Protein AF-A0AA50DKV1-F1 (afdb_monomer_lite)

Sequence (86 aa):
MREEYKILANNLLFAYHTKVMNLKAATAVAPQVREVSQSDYAFRLSIGLEGLLTVANAAADENSSVGIEQLIAQCNGGNHPIPNSW

Structure (mmCIF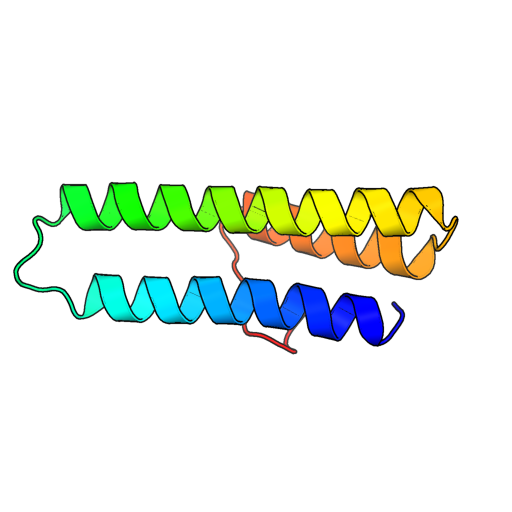, N/CA/C/O backbone):
data_AF-A0AA50DKV1-F1
#
_entry.id   AF-A0AA50DKV1-F1
#
loop_
_atom_site.group_PDB
_atom_site.id
_atom_site.type_symbol
_atom_site.label_atom_id
_atom_site.label_alt_id
_atom_site.label_comp_id
_atom_site.label_asym_id
_atom_site.label_entity_id
_atom_site.label_seq_id
_atom_site.pdbx_PDB_ins_code
_atom_site.Cartn_x
_atom_site.Cartn_y
_atom_site.Cartn_z
_atom_site.occupancy
_atom_site.B_iso_or_equiv
_atom_site.auth_seq_id
_atom_site.auth_comp_id
_atom_site.auth_asym_id
_atom_site.auth_atom_id
_atom_site.pdbx_PDB_model_num
ATOM 1 N N . MET A 1 1 ? 0.730 3.691 -17.000 1.00 87.62 1 MET A N 1
ATOM 2 C CA . MET A 1 1 ? 1.104 2.608 -16.068 1.00 87.62 1 MET A CA 1
ATOM 3 C C . MET A 1 1 ? 0.743 1.243 -16.635 1.00 87.62 1 MET A C 1
ATOM 5 O O . MET A 1 1 ? -0.363 1.092 -17.158 1.00 87.62 1 MET A O 1
ATOM 9 N N . ARG A 1 2 ? 1.660 0.275 -16.518 1.00 92.38 2 ARG A N 1
ATOM 10 C CA . ARG A 1 2 ? 1.428 -1.126 -16.902 1.00 92.38 2 ARG A CA 1
ATOM 11 C C . ARG A 1 2 ? 0.403 -1.820 -16.002 1.00 92.38 2 ARG A C 1
ATOM 13 O O . ARG A 1 2 ? 0.217 -1.444 -14.846 1.00 92.38 2 ARG A O 1
ATOM 20 N N . GLU A 1 3 ? -0.246 -2.843 -16.541 1.00 94.50 3 GLU A N 1
ATOM 21 C CA . GLU A 1 3 ? -1.354 -3.529 -15.873 1.00 94.50 3 GLU A CA 1
ATOM 22 C C . GLU A 1 3 ? -0.912 -4.279 -14.611 1.00 94.50 3 GLU A C 1
ATOM 24 O O . GLU A 1 3 ? -1.617 -4.282 -13.607 1.00 94.50 3 GLU A O 1
ATOM 29 N N . GLU A 1 4 ? 0.293 -4.845 -14.607 1.00 95.06 4 GLU A N 1
ATOM 30 C CA . GLU A 1 4 ? 0.821 -5.602 -13.473 1.00 95.06 4 GLU A CA 1
ATOM 31 C C . GLU A 1 4 ? 0.995 -4.713 -12.231 1.00 95.06 4 GLU A C 1
ATOM 33 O O . GLU A 1 4 ? 0.626 -5.109 -11.124 1.00 95.06 4 GLU A O 1
ATOM 38 N N . TYR A 1 5 ? 1.482 -3.480 -12.414 1.00 96.69 5 TYR A N 1
ATOM 39 C CA . TYR A 1 5 ? 1.600 -2.508 -11.323 1.00 96.69 5 TYR A CA 1
ATOM 40 C C . TYR A 1 5 ? 0.233 -2.067 -10.804 1.00 96.69 5 TYR A C 1
ATOM 42 O O . TYR A 1 5 ? 0.050 -1.974 -9.590 1.00 96.69 5 TYR A O 1
ATOM 50 N N . LYS A 1 6 ? -0.746 -1.863 -11.697 1.00 96.44 6 LYS A N 1
ATOM 51 C CA . LYS A 1 6 ? -2.121 -1.539 -11.296 1.00 96.44 6 LYS A CA 1
ATOM 52 C C . LYS A 1 6 ? -2.732 -2.653 -10.460 1.00 96.44 6 LYS A C 1
ATOM 54 O O . LYS A 1 6 ? -3.263 -2.376 -9.392 1.00 96.44 6 LYS A O 1
ATOM 59 N N . ILE A 1 7 ? -2.622 -3.906 -10.906 1.00 97.44 7 ILE A N 1
ATOM 60 C CA . ILE A 1 7 ? -3.129 -5.074 -10.173 1.00 97.44 7 ILE A CA 1
ATOM 61 C C . ILE A 1 7 ? -2.517 -5.127 -8.771 1.00 97.44 7 ILE A C 1
ATOM 63 O O . ILE A 1 7 ? -3.242 -5.264 -7.785 1.00 97.44 7 ILE A O 1
ATOM 67 N N . LEU A 1 8 ? -1.195 -4.982 -8.660 1.00 97.50 8 LEU A N 1
ATOM 68 C CA . LEU A 1 8 ? -0.512 -5.046 -7.369 1.00 97.50 8 LEU A CA 1
ATOM 69 C C . LEU A 1 8 ? -0.904 -3.887 -6.443 1.00 97.50 8 LEU A C 1
ATOM 71 O O . LEU A 1 8 ? -1.241 -4.129 -5.284 1.00 97.50 8 LEU A O 1
ATOM 75 N N . ALA A 1 9 ? -0.937 -2.652 -6.942 1.00 97.75 9 ALA A N 1
ATOM 76 C CA . ALA A 1 9 ? -1.374 -1.497 -6.160 1.00 97.75 9 ALA A CA 1
ATOM 77 C C . ALA A 1 9 ? -2.855 -1.603 -5.744 1.00 97.75 9 ALA A C 1
ATOM 79 O O . ALA A 1 9 ? -3.200 -1.332 -4.593 1.00 97.75 9 ALA A O 1
ATOM 80 N N . ASN A 1 10 ? -3.728 -2.100 -6.623 1.00 97.94 10 ASN A N 1
ATOM 81 C CA . ASN A 1 10 ? -5.129 -2.374 -6.300 1.00 97.94 10 ASN A CA 1
ATOM 82 C C . ASN A 1 10 ? -5.281 -3.444 -5.219 1.00 97.94 10 ASN A C 1
ATOM 84 O O . ASN A 1 10 ? -6.118 -3.289 -4.331 1.00 97.94 10 ASN A O 1
ATOM 8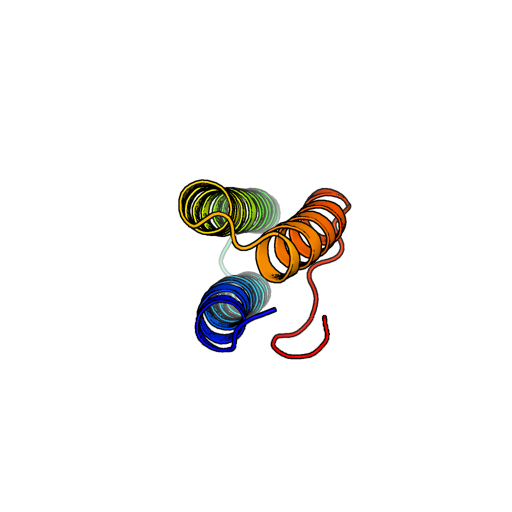8 N N . ASN A 1 11 ? -4.460 -4.494 -5.245 1.00 98.19 11 ASN A N 1
ATOM 89 C CA . ASN A 1 11 ? -4.454 -5.516 -4.201 1.00 98.19 11 ASN A CA 1
ATOM 90 C C . ASN A 1 11 ? -4.027 -4.937 -2.844 1.00 98.19 11 ASN A C 1
ATOM 92 O O . ASN A 1 11 ? -4.623 -5.279 -1.820 1.00 98.19 11 ASN A O 1
ATOM 96 N N . LEU A 1 12 ? -3.045 -4.029 -2.824 1.00 98.12 12 LEU A N 1
ATOM 97 C CA . LEU A 1 12 ? -2.633 -3.331 -1.603 1.00 98.12 12 LEU A CA 1
ATOM 98 C C . LEU A 1 12 ? -3.754 -2.439 -1.051 1.00 98.12 12 LEU A C 1
ATOM 100 O O . LEU A 1 12 ? -4.075 -2.520 0.138 1.00 98.12 12 LEU A O 1
ATOM 104 N N . LEU A 1 13 ? -4.404 -1.644 -1.908 1.00 98.19 13 LEU A N 1
ATOM 105 C CA . LEU A 1 13 ? -5.556 -0.820 -1.525 1.00 98.19 13 LEU A CA 1
ATOM 106 C C . LEU A 1 13 ? -6.719 -1.683 -1.021 1.00 98.19 13 LEU A C 1
ATOM 108 O O . LEU A 1 13 ? -7.339 -1.370 -0.005 1.00 98.19 13 LEU A O 1
ATOM 112 N N . PHE A 1 14 ? -7.000 -2.801 -1.689 1.00 98.25 14 PHE A N 1
ATOM 113 C CA . PHE A 1 14 ? -8.049 -3.731 -1.284 1.00 98.25 14 PHE A CA 1
ATOM 114 C C . PHE A 1 14 ? -7.774 -4.330 0.100 1.00 98.25 14 PHE A C 1
ATOM 116 O O . PHE A 1 14 ? -8.673 -4.383 0.946 1.00 98.25 14 PHE A O 1
ATOM 123 N N . ALA A 1 15 ? -6.529 -4.739 0.362 1.00 97.81 15 ALA A N 1
ATOM 124 C CA . ALA A 1 15 ? -6.117 -5.257 1.662 1.00 97.81 15 ALA A CA 1
ATOM 125 C C . ALA A 1 15 ? -6.270 -4.201 2.770 1.00 97.81 15 ALA A C 1
ATOM 127 O O . ALA A 1 15 ? -6.802 -4.508 3.842 1.00 97.81 15 ALA A O 1
ATOM 128 N N . TYR A 1 16 ? -5.872 -2.953 2.496 1.00 98.12 16 TYR A N 1
ATOM 129 C CA . TYR A 1 16 ? -6.070 -1.826 3.406 1.00 98.12 16 TYR A CA 1
ATOM 130 C C . TYR A 1 16 ? -7.556 -1.614 3.731 1.00 98.12 16 TYR A C 1
ATOM 132 O O . TYR A 1 16 ? -7.946 -1.657 4.900 1.00 98.12 16 TYR A O 1
ATOM 140 N N . HIS A 1 17 ? -8.408 -1.462 2.711 1.00 98.00 17 HIS A N 1
ATOM 141 C CA . HIS A 1 17 ? -9.839 -1.197 2.902 1.00 98.00 17 HIS A CA 1
ATOM 142 C C . HIS A 1 17 ? -10.550 -2.335 3.627 1.00 98.00 17 HIS A C 1
ATOM 144 O O . HIS A 1 17 ? -11.327 -2.088 4.551 1.00 98.00 17 HIS A O 1
ATOM 150 N N . THR A 1 18 ? -10.235 -3.583 3.280 1.00 97.94 18 THR A N 1
ATOM 151 C CA . THR A 1 18 ? -10.759 -4.763 3.982 1.00 97.94 18 THR A CA 1
ATOM 152 C C . THR A 1 18 ? -10.427 -4.694 5.468 1.00 97.94 18 THR A C 1
ATOM 154 O O . THR A 1 18 ? -11.288 -4.918 6.323 1.00 97.94 18 THR A O 1
ATOM 157 N N . LYS A 1 19 ? -9.188 -4.325 5.809 1.00 97.25 19 LYS A N 1
ATOM 158 C CA . LYS A 1 19 ? -8.789 -4.207 7.206 1.00 97.25 19 LYS A CA 1
ATOM 159 C C . LYS A 1 19 ? -9.483 -3.050 7.919 1.00 97.25 19 LYS A C 1
ATOM 161 O O . LYS A 1 19 ? -9.936 -3.246 9.045 1.00 97.25 19 LYS A O 1
ATOM 166 N N . VAL A 1 20 ? -9.608 -1.888 7.283 1.00 96.50 20 VAL A N 1
ATOM 167 C CA . VAL A 1 20 ? -10.345 -0.743 7.841 1.00 96.50 20 VAL A CA 1
ATOM 168 C C . VAL A 1 20 ? -11.790 -1.129 8.157 1.00 96.50 20 VAL A C 1
ATOM 170 O O . VAL A 1 20 ? -12.280 -0.821 9.243 1.00 96.50 20 VAL A O 1
ATOM 173 N N . MET A 1 21 ? -12.466 -1.850 7.260 1.00 96.75 21 MET A N 1
ATOM 174 C CA . MET A 1 21 ? -13.835 -2.318 7.503 1.00 96.75 21 MET A CA 1
ATOM 175 C C . MET A 1 21 ? -13.906 -3.317 8.661 1.00 96.75 21 MET A C 1
ATOM 177 O O . MET A 1 21 ? -14.764 -3.180 9.534 1.00 96.75 21 MET A O 1
ATOM 181 N N . ASN A 1 22 ? -12.957 -4.251 8.741 1.00 96.44 22 ASN A N 1
ATOM 182 C CA . ASN A 1 22 ? -12.874 -5.189 9.861 1.00 96.44 22 ASN A CA 1
ATOM 183 C C . ASN A 1 22 ? -12.640 -4.474 11.201 1.00 96.44 22 ASN A C 1
ATOM 185 O O . ASN A 1 22 ? -13.261 -4.824 12.202 1.00 96.44 22 ASN A O 1
ATOM 189 N N . LEU A 1 23 ? -11.780 -3.449 11.233 1.00 95.69 23 LEU A N 1
ATOM 190 C CA . LEU A 1 23 ? -11.542 -2.645 12.434 1.00 95.69 23 LEU A CA 1
ATOM 191 C C . LEU A 1 23 ? -12.799 -1.872 12.847 1.00 95.69 23 LEU A C 1
ATOM 193 O O . LEU A 1 23 ? -13.145 -1.865 14.027 1.00 95.69 23 LEU A O 1
ATOM 197 N N . LYS A 1 24 ? -13.535 -1.289 11.894 1.00 93.94 24 LYS A N 1
ATOM 198 C CA . LYS A 1 24 ? -14.819 -0.623 12.171 1.00 93.94 24 LYS A CA 1
ATOM 199 C C . LYS A 1 24 ? -15.844 -1.585 12.782 1.00 93.94 24 LYS A C 1
ATOM 201 O O . LYS A 1 24 ? -16.514 -1.217 13.745 1.00 93.94 24 LYS A O 1
ATOM 206 N N . ALA A 1 25 ? -15.915 -2.818 12.279 1.00 95.19 25 ALA A N 1
ATOM 207 C CA . ALA A 1 25 ? -16.822 -3.852 12.778 1.00 95.19 25 ALA A CA 1
ATOM 208 C C . ALA A 1 25 ? -16.407 -4.450 14.141 1.00 95.19 25 ALA A C 1
ATOM 210 O O . ALA A 1 25 ? -17.247 -5.008 14.846 1.00 95.19 25 ALA A O 1
ATOM 211 N N . ALA A 1 26 ? -15.137 -4.329 14.543 1.00 94.06 26 ALA A N 1
ATOM 212 C CA . ALA A 1 26 ? -14.600 -4.907 15.775 1.00 94.06 26 ALA A CA 1
ATOM 213 C C . ALA A 1 26 ? -15.003 -4.108 17.032 1.00 94.06 26 ALA A C 1
ATOM 215 O O . ALA A 1 26 ? -14.179 -3.451 17.667 1.00 94.06 26 ALA A O 1
ATOM 216 N N . THR A 1 27 ? -16.280 -4.160 17.414 1.00 91.31 27 THR A N 1
ATOM 217 C CA . THR A 1 27 ? -16.838 -3.414 18.560 1.00 91.31 27 THR A CA 1
ATOM 218 C C . THR A 1 27 ? -16.279 -3.841 19.919 1.00 91.31 27 THR A C 1
ATOM 220 O O . THR A 1 27 ? -16.289 -3.042 20.850 1.00 91.31 27 THR A O 1
ATOM 223 N N . ALA A 1 28 ? -15.743 -5.060 20.028 1.00 95.12 28 ALA A N 1
ATOM 224 C CA . ALA A 1 28 ? -15.080 -5.558 21.235 1.00 95.12 28 ALA A CA 1
ATOM 225 C C . ALA A 1 28 ? -13.661 -4.984 21.449 1.00 95.12 28 ALA A C 1
ATOM 227 O O . ALA A 1 28 ? -13.057 -5.213 22.494 1.00 95.12 28 ALA A O 1
ATOM 228 N N . VAL A 1 29 ? -13.110 -4.256 20.471 1.00 92.75 29 VAL A N 1
ATOM 229 C CA . VAL A 1 29 ? -11.778 -3.645 20.545 1.00 92.75 29 VAL A CA 1
ATOM 230 C C . VAL A 1 29 ? -11.909 -2.180 20.960 1.00 92.75 29 VAL A C 1
ATOM 232 O O . VAL A 1 29 ? -12.710 -1.430 20.396 1.00 92.75 29 VAL A O 1
ATOM 235 N N . ALA A 1 30 ? -11.089 -1.753 21.923 1.00 95.81 30 ALA A N 1
ATOM 236 C CA . ALA A 1 30 ? -11.063 -0.364 22.373 1.00 95.81 30 ALA A CA 1
ATOM 237 C C . ALA A 1 30 ? -10.838 0.607 21.189 1.00 95.81 30 ALA A C 1
ATOM 239 O O . ALA A 1 30 ? -10.023 0.308 20.309 1.00 95.81 30 ALA A O 1
ATOM 240 N N . PRO A 1 31 ? -11.524 1.768 21.141 1.00 94.75 31 PRO A N 1
ATOM 241 C CA . PRO A 1 31 ? -11.384 2.739 20.050 1.00 94.75 31 PRO A CA 1
ATOM 242 C C . PRO A 1 31 ? -9.930 3.102 19.727 1.00 94.75 31 PRO A C 1
ATOM 244 O O . PRO A 1 31 ? -9.528 3.028 18.572 1.00 94.75 31 PRO A O 1
ATOM 247 N N . GLN A 1 32 ? -9.114 3.351 20.752 1.00 94.94 32 GLN A N 1
ATOM 248 C CA . GLN A 1 32 ? -7.705 3.720 20.603 1.00 94.94 32 GLN A CA 1
ATOM 249 C C . GLN A 1 32 ? -6.887 2.612 19.927 1.00 94.94 32 GLN A C 1
ATOM 251 O O . GLN A 1 32 ? -6.011 2.879 19.111 1.00 94.94 32 GLN A O 1
ATOM 256 N N . VAL A 1 33 ? -7.196 1.345 20.219 1.00 95.50 33 VAL A N 1
ATOM 257 C CA . VAL A 1 33 ? -6.523 0.199 19.589 1.00 95.50 33 VAL A CA 1
ATOM 258 C C . VAL A 1 33 ? -6.928 0.077 18.118 1.00 95.50 33 VAL A C 1
ATOM 260 O O . VAL A 1 33 ? -6.091 -0.265 17.282 1.00 95.50 33 VAL A O 1
ATOM 263 N N . ARG A 1 34 ? -8.185 0.394 17.774 1.00 95.75 34 ARG A N 1
ATOM 264 C CA . ARG A 1 34 ? -8.644 0.435 16.376 1.00 95.75 34 ARG A CA 1
ATOM 265 C C . ARG A 1 34 ? -7.962 1.550 15.589 1.00 95.75 34 ARG A C 1
ATOM 267 O O . ARG A 1 34 ? -7.525 1.289 14.473 1.00 95.75 34 ARG A O 1
ATOM 274 N N . GLU A 1 35 ? -7.823 2.735 16.176 1.00 94.69 35 GLU A N 1
ATOM 275 C CA . GLU A 1 35 ? -7.122 3.876 15.571 1.00 94.69 35 GLU A CA 1
ATOM 276 C C . GLU A 1 35 ? -5.641 3.566 15.324 1.00 94.69 35 GLU A C 1
ATOM 278 O O . GLU A 1 35 ? -5.168 3.697 14.198 1.00 94.69 35 GLU A O 1
ATOM 283 N N . VAL A 1 36 ? -4.924 3.064 16.338 1.00 96.25 36 VAL A N 1
ATOM 284 C CA . VAL A 1 36 ? -3.513 2.660 16.192 1.00 96.25 36 VAL A CA 1
ATOM 285 C C . VAL A 1 36 ? -3.361 1.568 15.135 1.00 96.25 36 VAL A C 1
ATOM 287 O O . VAL A 1 36 ? -2.461 1.639 14.300 1.00 96.25 36 VAL A O 1
ATOM 290 N N . SER A 1 37 ? -4.265 0.585 15.123 1.00 95.88 37 SER A N 1
ATOM 291 C CA . SER A 1 37 ? -4.262 -0.458 14.096 1.00 95.88 37 SER A CA 1
ATOM 292 C C . SER A 1 37 ? -4.479 0.137 12.706 1.00 95.88 37 SER A C 1
ATOM 294 O O . SER A 1 37 ? -3.754 -0.201 11.781 1.00 95.88 37 SER A O 1
ATOM 296 N N . GLN A 1 38 ? -5.446 1.037 12.531 1.00 95.81 38 GLN A N 1
ATOM 297 C CA . GLN A 1 38 ? -5.698 1.667 11.236 1.00 95.81 38 GLN A CA 1
ATOM 298 C C . GLN A 1 38 ? -4.461 2.421 10.725 1.00 95.81 38 GLN A C 1
ATOM 300 O O . GLN A 1 38 ? -4.117 2.282 9.551 1.00 95.81 38 GLN A O 1
ATOM 305 N N . SER A 1 39 ? -3.765 3.147 11.603 1.00 95.69 39 SER A N 1
ATOM 306 C CA . SER A 1 39 ? -2.506 3.824 11.276 1.00 95.69 39 SER A CA 1
ATOM 307 C C . SER A 1 39 ? -1.392 2.845 10.885 1.00 95.69 39 SER A C 1
ATOM 309 O O . SER A 1 39 ? -0.700 3.085 9.899 1.00 95.69 39 SER A O 1
ATOM 311 N N . ASP A 1 40 ? -1.253 1.711 11.583 1.00 96.88 40 ASP A N 1
ATOM 312 C CA . ASP A 1 40 ? -0.299 0.648 11.214 1.00 96.88 40 ASP A CA 1
ATOM 313 C C . ASP A 1 40 ? -0.578 0.105 9.804 1.00 96.88 40 ASP A C 1
ATOM 315 O O . ASP A 1 40 ? 0.333 -0.053 8.992 1.00 96.88 40 ASP A O 1
ATOM 319 N N . TYR A 1 41 ? -1.845 -0.124 9.457 1.00 97.06 41 TYR A N 1
ATOM 320 C CA . TYR A 1 41 ? -2.199 -0.604 8.119 1.00 97.06 41 TYR A CA 1
ATOM 321 C C . TYR A 1 41 ? -2.043 0.458 7.025 1.00 97.06 41 TYR A C 1
ATOM 323 O O . TYR A 1 41 ? -1.693 0.098 5.901 1.00 97.06 41 TYR A O 1
ATOM 331 N N . ALA A 1 42 ? -2.240 1.743 7.333 1.00 97.19 42 ALA A N 1
ATOM 332 C CA . ALA A 1 42 ? -1.904 2.835 6.415 1.00 97.19 42 ALA A CA 1
ATOM 333 C C . ALA A 1 42 ? -0.387 2.896 6.160 1.00 97.19 42 ALA A C 1
ATOM 335 O O . ALA A 1 42 ? 0.052 3.012 5.017 1.00 97.19 42 ALA A O 1
ATOM 336 N N . PHE A 1 43 ? 0.424 2.717 7.207 1.00 96.62 43 PHE A N 1
ATOM 337 C CA . PHE A 1 43 ? 1.878 2.640 7.074 1.00 96.62 43 PHE A CA 1
ATOM 338 C C . PHE A 1 43 ? 2.313 1.442 6.217 1.00 96.62 43 PHE A C 1
ATOM 340 O O . PHE A 1 43 ? 3.114 1.594 5.299 1.00 96.62 43 PHE A O 1
ATOM 347 N N . ARG A 1 44 ? 1.734 0.255 6.435 1.00 97.50 44 ARG A N 1
ATOM 348 C CA . ARG A 1 44 ? 2.012 -0.934 5.606 1.00 97.50 44 ARG A CA 1
ATOM 349 C C . ARG A 1 44 ? 1.648 -0.736 4.135 1.00 97.50 44 ARG A C 1
ATOM 351 O O . ARG A 1 44 ? 2.375 -1.226 3.274 1.00 97.50 44 ARG A O 1
ATOM 358 N N . LEU A 1 45 ? 0.542 -0.043 3.848 1.00 98.19 45 LEU A N 1
ATOM 359 C CA . LEU A 1 45 ? 0.176 0.328 2.480 1.00 98.19 45 LEU A CA 1
ATOM 360 C C . LEU A 1 45 ? 1.273 1.192 1.847 1.00 98.19 45 LEU A C 1
ATOM 362 O O . LEU A 1 45 ? 1.723 0.871 0.751 1.00 98.19 45 LEU A O 1
ATOM 366 N N . SER A 1 46 ? 1.731 2.228 2.558 1.00 96.88 46 SER A N 1
ATOM 367 C CA . SER A 1 46 ? 2.815 3.108 2.104 1.00 96.88 46 SER A CA 1
ATOM 368 C C . SER A 1 46 ? 4.079 2.306 1.767 1.00 96.88 46 SER A C 1
ATOM 370 O O . SER A 1 46 ? 4.567 2.376 0.643 1.00 96.88 46 SER A O 1
ATOM 372 N N . ILE A 1 47 ? 4.523 1.415 2.663 1.00 97.69 47 ILE A N 1
ATOM 373 C CA . ILE A 1 47 ? 5.680 0.536 2.413 1.00 97.69 47 ILE A CA 1
ATOM 374 C C . ILE A 1 47 ? 5.489 -0.350 1.171 1.00 97.69 47 ILE A C 1
ATOM 376 O O . ILE A 1 47 ? 6.417 -0.516 0.380 1.00 97.69 47 ILE A O 1
ATOM 380 N N . GLY A 1 48 ? 4.298 -0.923 0.978 1.00 98.00 48 GLY A N 1
ATOM 381 C CA . GLY A 1 48 ? 4.006 -1.744 -0.200 1.00 98.00 48 GLY A CA 1
ATOM 382 C C . GLY A 1 48 ? 4.083 -0.955 -1.512 1.00 98.00 48 GLY A C 1
ATOM 383 O O . GLY A 1 48 ? 4.626 -1.453 -2.499 1.00 98.00 48 GLY A O 1
ATOM 384 N N . LEU A 1 49 ? 3.574 0.279 -1.516 1.00 98.19 49 LEU A N 1
ATOM 385 C CA . LEU A 1 49 ? 3.611 1.167 -2.678 1.00 98.19 49 LEU A CA 1
ATOM 386 C C . LEU A 1 49 ? 5.031 1.672 -2.981 1.00 98.19 49 LEU A C 1
ATOM 388 O O . LEU A 1 49 ? 5.433 1.676 -4.141 1.00 98.19 49 LEU A O 1
ATOM 392 N N . GLU A 1 50 ? 5.821 2.005 -1.961 1.00 98.06 50 GLU A N 1
ATOM 393 C CA . GLU A 1 50 ? 7.241 2.368 -2.116 1.00 98.06 50 GLU A CA 1
ATOM 394 C C . GLU A 1 50 ? 8.070 1.207 -2.696 1.00 98.06 50 GLU A C 1
ATOM 396 O O . GLU A 1 50 ? 8.951 1.395 -3.543 1.00 98.06 50 GLU A O 1
ATOM 401 N N . GLY A 1 51 ? 7.749 -0.031 -2.305 1.00 97.88 51 GLY A N 1
ATOM 402 C CA . GLY A 1 51 ? 8.325 -1.229 -2.914 1.00 97.88 51 GLY A CA 1
ATOM 403 C C . GLY A 1 51 ? 7.994 -1.346 -4.407 1.00 97.88 51 GLY A C 1
ATOM 404 O O . GLY A 1 51 ? 8.879 -1.629 -5.215 1.00 97.88 51 GLY A O 1
ATOM 405 N N . LEU A 1 52 ? 6.743 -1.074 -4.794 1.00 97.38 52 LEU A N 1
ATOM 406 C CA . LEU A 1 52 ? 6.325 -1.036 -6.202 1.00 97.38 52 LEU A CA 1
ATOM 407 C C . LEU A 1 52 ? 7.063 0.052 -6.990 1.00 97.38 52 LEU A C 1
ATOM 409 O O . LEU A 1 52 ? 7.536 -0.222 -8.095 1.00 97.38 52 LEU A O 1
ATOM 413 N N . LEU A 1 53 ? 7.207 1.249 -6.415 1.00 98.25 53 LEU A N 1
ATOM 414 C CA . LEU A 1 53 ? 7.945 2.355 -7.024 1.00 98.25 53 LEU A CA 1
ATOM 415 C C . LEU A 1 53 ? 9.415 1.991 -7.246 1.00 98.25 53 LEU A C 1
ATOM 417 O O . LEU A 1 53 ? 9.956 2.209 -8.328 1.00 98.25 53 LEU A O 1
ATOM 421 N N . THR A 1 54 ? 10.048 1.366 -6.251 1.00 98.12 54 THR A N 1
ATOM 422 C CA . THR A 1 54 ? 11.434 0.887 -6.352 1.00 98.12 54 THR A CA 1
ATOM 423 C C . THR A 1 54 ? 11.606 -0.069 -7.535 1.00 98.12 54 THR A C 1
ATOM 425 O O . THR A 1 54 ? 12.563 0.055 -8.299 1.00 98.12 54 THR A O 1
ATOM 428 N N . VAL A 1 55 ? 10.663 -0.997 -7.726 1.00 97.75 55 VAL A N 1
ATOM 429 C CA . VAL A 1 55 ? 10.685 -1.949 -8.847 1.00 97.75 55 VAL A CA 1
ATOM 430 C C . VAL A 1 55 ? 10.460 -1.248 -10.191 1.00 97.75 55 VAL A C 1
ATOM 432 O O . VAL A 1 55 ? 11.158 -1.565 -11.152 1.00 97.75 55 VAL A O 1
ATOM 435 N N . ALA A 1 56 ? 9.521 -0.302 -10.279 1.00 97.38 56 ALA A N 1
ATOM 436 C CA . ALA A 1 56 ? 9.272 0.465 -11.504 1.00 97.38 56 ALA A CA 1
ATOM 437 C C . ALA A 1 56 ? 10.493 1.310 -11.912 1.00 97.38 56 ALA A C 1
ATOM 439 O O . ALA A 1 56 ? 10.916 1.268 -13.069 1.00 97.38 56 ALA A O 1
ATOM 440 N N . ASN A 1 57 ? 11.131 1.971 -10.941 1.00 97.81 57 ASN A N 1
ATOM 441 C CA . ASN A 1 57 ? 12.361 2.734 -11.149 1.00 97.81 57 ASN A CA 1
ATOM 442 C C . ASN A 1 57 ? 13.524 1.842 -11.595 1.00 97.81 57 ASN A C 1
ATOM 444 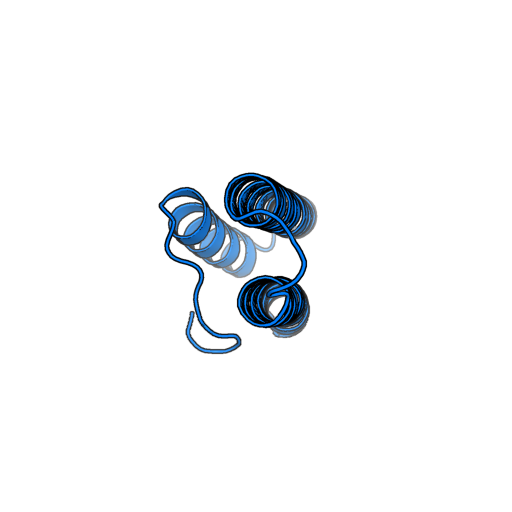O O . ASN A 1 57 ? 14.223 2.176 -12.549 1.00 97.81 57 ASN A O 1
ATOM 448 N N . ALA A 1 58 ? 13.710 0.680 -10.962 1.00 97.69 58 ALA A N 1
ATOM 449 C CA . ALA A 1 58 ? 14.744 -0.277 -11.359 1.00 97.69 58 ALA A CA 1
ATOM 450 C C . ALA A 1 58 ? 14.523 -0.840 -12.776 1.00 97.69 58 ALA A C 1
ATOM 452 O O . ALA A 1 58 ? 15.487 -1.159 -13.470 1.00 97.69 58 ALA A O 1
ATOM 453 N N . ALA A 1 59 ? 13.266 -0.942 -13.214 1.00 97.06 59 ALA A N 1
ATOM 454 C CA . ALA A 1 59 ? 12.894 -1.354 -14.565 1.00 97.06 59 ALA A CA 1
ATOM 455 C C . ALA A 1 59 ? 12.942 -0.213 -15.601 1.00 97.06 59 ALA A C 1
ATOM 457 O O . ALA A 1 59 ? 12.647 -0.463 -16.770 1.00 97.06 59 ALA A O 1
ATOM 458 N N . ALA A 1 60 ? 13.291 1.015 -15.193 1.00 96.38 60 ALA A N 1
ATOM 459 C CA . ALA A 1 60 ? 13.217 2.225 -16.016 1.00 96.38 60 ALA A CA 1
ATOM 460 C C . ALA A 1 60 ? 11.824 2.463 -16.650 1.00 96.38 60 ALA A C 1
ATOM 462 O O . ALA A 1 60 ? 11.715 3.022 -17.741 1.00 96.38 60 ALA A O 1
ATOM 463 N N . ASP A 1 61 ? 10.746 2.050 -15.970 1.00 96.56 61 ASP A N 1
ATOM 464 C CA . ASP A 1 61 ? 9.364 2.283 -16.409 1.00 96.56 61 ASP A CA 1
ATOM 465 C C . ASP A 1 61 ? 8.815 3.590 -15.820 1.00 96.56 61 ASP A C 1
ATOM 467 O O . ASP A 1 61 ? 8.008 3.594 -14.889 1.00 96.56 61 ASP A O 1
ATOM 471 N N . GLU A 1 62 ? 9.255 4.711 -16.391 1.00 95.44 62 GLU A N 1
ATOM 472 C CA . GLU A 1 62 ? 8.903 6.067 -15.948 1.00 95.44 62 GLU A CA 1
ATOM 473 C C . GLU A 1 62 ? 7.382 6.298 -15.887 1.00 95.44 62 GLU A C 1
ATOM 475 O O . GLU A 1 62 ? 6.860 6.851 -14.919 1.00 95.44 62 GLU A O 1
ATOM 480 N N . ASN A 1 63 ? 6.641 5.788 -16.876 1.00 95.00 63 ASN A N 1
ATOM 481 C CA . ASN A 1 63 ? 5.183 5.910 -16.932 1.00 95.00 63 ASN A CA 1
ATOM 482 C C . ASN A 1 63 ? 4.475 5.202 -15.770 1.00 95.00 63 ASN A C 1
ATOM 484 O O . ASN A 1 63 ? 3.358 5.580 -15.401 1.00 95.00 63 ASN A O 1
ATOM 488 N N . SER A 1 64 ? 5.052 4.118 -15.252 1.00 96.38 64 SER A N 1
ATOM 489 C CA . SER A 1 64 ? 4.520 3.434 -14.077 1.00 96.38 64 SER A CA 1
ATOM 490 C C . SER A 1 64 ? 5.029 4.075 -12.790 1.00 96.38 64 SER A C 1
ATOM 492 O O . SER A 1 64 ? 4.217 4.286 -11.893 1.00 96.38 64 SER A O 1
ATOM 494 N N . SER A 1 65 ? 6.302 4.473 -12.720 1.00 97.56 65 SER A N 1
ATOM 495 C CA . SER A 1 65 ? 6.864 5.186 -11.566 1.00 97.56 65 SER A CA 1
ATOM 496 C C . SER A 1 65 ? 6.073 6.447 -11.220 1.00 97.56 65 SER A C 1
ATOM 498 O O . SER A 1 65 ? 5.600 6.566 -10.094 1.00 97.56 65 SER A O 1
ATOM 500 N N . VAL A 1 66 ? 5.808 7.325 -12.196 1.00 97.06 66 VAL A N 1
ATOM 501 C CA . VAL A 1 66 ? 5.050 8.573 -11.976 1.00 97.06 66 VAL A CA 1
ATOM 502 C C . VAL A 1 66 ? 3.645 8.298 -11.436 1.00 97.06 66 VAL A C 1
ATOM 504 O O . VAL A 1 66 ? 3.173 8.977 -10.525 1.00 97.06 66 VAL A O 1
ATOM 507 N N . GLY A 1 67 ? 2.958 7.286 -11.971 1.00 96.31 67 GLY A N 1
ATOM 508 C CA . GLY A 1 67 ? 1.624 6.935 -11.486 1.00 96.31 67 GLY A CA 1
ATOM 509 C C . GLY A 1 67 ? 1.644 6.345 -10.069 1.00 96.31 67 GLY A C 1
ATOM 510 O O . GLY A 1 67 ? 0.735 6.610 -9.285 1.00 96.31 67 GLY A O 1
ATOM 511 N N . ILE A 1 68 ? 2.680 5.574 -9.717 1.00 97.44 68 ILE A N 1
ATOM 512 C CA . ILE A 1 68 ? 2.841 5.023 -8.364 1.00 97.44 68 ILE A CA 1
ATOM 513 C C . ILE A 1 68 ? 3.184 6.150 -7.376 1.00 97.44 68 ILE A C 1
ATOM 515 O O . ILE A 1 68 ? 2.598 6.198 -6.299 1.00 97.44 68 ILE A O 1
ATOM 519 N N . GLU A 1 69 ? 4.050 7.097 -7.747 1.00 97.38 69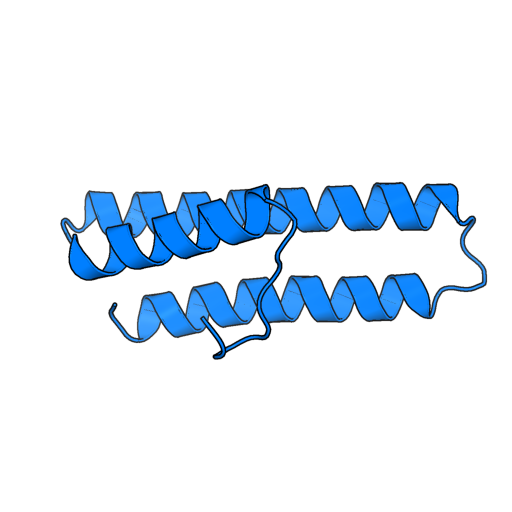 GLU A N 1
ATOM 520 C CA . GLU A 1 69 ? 4.373 8.283 -6.936 1.00 97.38 69 GLU A CA 1
ATOM 521 C C . GLU A 1 69 ? 3.135 9.130 -6.630 1.00 97.38 69 GLU A C 1
ATOM 523 O O . GLU A 1 69 ? 2.920 9.537 -5.487 1.00 97.38 69 GLU A O 1
ATOM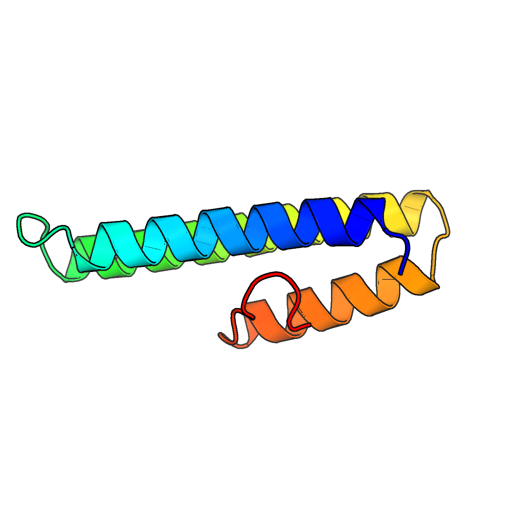 528 N N . GLN A 1 70 ? 2.276 9.356 -7.627 1.00 96.50 70 GLN A N 1
ATOM 529 C CA . GLN A 1 70 ? 1.012 10.069 -7.431 1.00 96.50 70 GLN A CA 1
ATOM 530 C C . GLN A 1 70 ? 0.089 9.339 -6.450 1.00 96.50 70 GLN A C 1
ATOM 532 O O . GLN A 1 70 ? -0.542 9.981 -5.606 1.00 96.50 70 GLN A O 1
ATOM 537 N N . LEU A 1 71 ? 0.014 8.009 -6.527 1.00 97.19 71 LEU A N 1
ATOM 538 C CA . LEU A 1 71 ? -0.766 7.206 -5.587 1.00 97.19 71 LEU A CA 1
ATOM 539 C C . LEU A 1 71 ? -0.181 7.259 -4.165 1.00 97.19 71 LEU A C 1
ATOM 541 O O . LEU A 1 71 ? -0.934 7.417 -3.201 1.00 97.19 71 LEU A O 1
ATOM 545 N N . ILE A 1 72 ? 1.146 7.174 -4.026 1.00 97.69 72 ILE A N 1
ATOM 546 C CA . ILE A 1 72 ? 1.849 7.318 -2.742 1.00 97.69 72 ILE A CA 1
ATOM 547 C C . ILE A 1 72 ? 1.543 8.683 -2.124 1.00 97.69 72 ILE A C 1
ATOM 549 O O . ILE A 1 72 ? 1.171 8.754 -0.953 1.00 97.69 72 ILE A O 1
ATOM 553 N N . ALA A 1 73 ? 1.638 9.762 -2.905 1.00 97.00 73 ALA A N 1
ATOM 554 C CA . ALA A 1 73 ? 1.350 11.113 -2.436 1.00 97.00 73 ALA A CA 1
ATOM 555 C C . ALA A 1 73 ? -0.092 11.247 -1.917 1.00 97.00 73 ALA A C 1
ATOM 557 O O . ALA A 1 73 ? -0.312 11.846 -0.863 1.00 97.00 73 ALA A O 1
ATOM 558 N N . GLN A 1 74 ? -1.068 10.641 -2.604 1.00 96.31 74 GLN A N 1
ATOM 559 C CA . GLN A 1 74 ? -2.455 10.591 -2.129 1.00 96.31 74 GLN A CA 1
ATOM 560 C C . GLN A 1 74 ? -2.566 9.853 -0.789 1.00 96.31 74 GLN A C 1
ATOM 562 O O . GLN A 1 74 ? -3.120 10.408 0.164 1.00 96.31 74 GLN A O 1
ATOM 567 N N . CYS A 1 75 ? -1.994 8.647 -0.695 1.00 96.50 75 CYS A N 1
ATOM 568 C CA . CYS A 1 75 ? -2.064 7.810 0.507 1.00 96.50 75 CYS A CA 1
ATOM 569 C C . CYS A 1 75 ? -1.390 8.479 1.711 1.00 96.50 75 CYS A C 1
ATOM 571 O O . CYS A 1 75 ? -1.970 8.531 2.796 1.00 96.50 75 CYS A O 1
ATOM 573 N N . ASN A 1 76 ? -0.213 9.072 1.510 1.00 9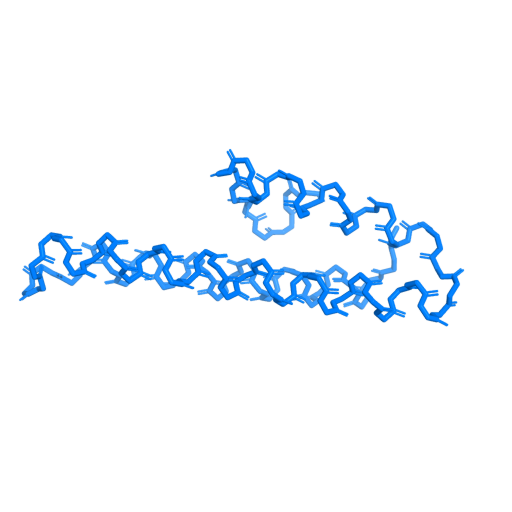4.25 76 ASN A N 1
ATOM 574 C CA . ASN A 1 76 ? 0.503 9.822 2.542 1.00 94.25 76 ASN A CA 1
ATOM 575 C C . ASN A 1 76 ? -0.253 11.099 2.960 1.00 94.25 76 ASN A C 1
ATOM 577 O O . ASN A 1 76 ? -0.155 11.522 4.109 1.00 94.25 76 ASN A O 1
ATOM 581 N N . GLY A 1 77 ? -1.055 11.682 2.061 1.00 94.38 77 GLY A N 1
ATOM 582 C CA . GLY A 1 77 ? -1.993 12.770 2.361 1.00 94.38 77 GLY A CA 1
ATOM 583 C C . GLY A 1 77 ? -3.282 12.327 3.068 1.00 94.38 77 GLY A C 1
ATOM 584 O O . GLY A 1 77 ? -4.168 13.149 3.293 1.00 94.38 77 GLY A O 1
ATOM 585 N N . GLY A 1 78 ? -3.423 11.040 3.400 1.00 93.75 78 GLY A N 1
ATOM 586 C CA . GLY A 1 78 ? -4.607 10.470 4.044 1.00 93.75 78 GLY A CA 1
ATOM 587 C C . GLY A 1 78 ? -5.734 10.091 3.078 1.00 93.75 78 GLY A C 1
ATOM 588 O O . GLY A 1 78 ? -6.725 9.491 3.505 1.00 93.75 78 GLY A O 1
ATOM 589 N N . ASN A 1 79 ? -5.586 10.371 1.781 1.00 95.81 79 ASN A N 1
ATOM 590 C CA . ASN A 1 79 ? -6.521 9.917 0.761 1.00 95.81 79 ASN A CA 1
ATOM 591 C C . ASN A 1 79 ? -6.149 8.499 0.318 1.00 95.81 79 ASN A C 1
ATOM 593 O O . ASN A 1 79 ? -5.130 8.301 -0.331 1.00 95.81 79 ASN A O 1
ATOM 597 N N . HIS A 1 80 ? -6.985 7.519 0.652 1.00 95.81 80 HIS A N 1
ATOM 598 C CA . HIS A 1 80 ? -6.774 6.114 0.308 1.00 95.81 80 HIS A CA 1
ATOM 599 C C . HIS A 1 80 ? -7.791 5.718 -0.774 1.00 95.81 80 HIS A C 1
ATOM 601 O O . HIS A 1 80 ? -8.928 5.377 -0.419 1.00 95.81 80 HIS A O 1
ATOM 607 N N . PRO A 1 81 ? -7.437 5.782 -2.075 1.00 95.56 81 PRO A N 1
ATOM 608 C CA . PRO A 1 81 ? -8.387 5.571 -3.162 1.00 95.56 81 PRO A CA 1
ATOM 609 C C . PRO A 1 81 ? -9.044 4.196 -3.098 1.00 95.56 81 PRO A C 1
ATOM 611 O O . PRO A 1 81 ? -8.499 3.238 -2.540 1.00 95.56 81 PRO A O 1
ATOM 614 N N . ILE A 1 82 ? -10.229 4.083 -3.689 1.00 94.69 82 ILE A N 1
ATOM 615 C CA . ILE A 1 82 ? -10.860 2.781 -3.884 1.00 94.69 82 ILE A CA 1
ATOM 616 C C . ILE A 1 82 ? -10.037 2.035 -4.953 1.00 94.69 82 ILE A C 1
ATOM 618 O O . ILE A 1 82 ? -9.547 2.658 -5.900 1.00 94.69 82 ILE A O 1
ATOM 622 N N . PRO A 1 83 ? -9.845 0.710 -4.838 1.00 93.81 83 PRO A N 1
ATOM 623 C CA . PRO A 1 83 ? -9.192 -0.053 -5.895 1.00 93.81 83 PRO A CA 1
ATOM 624 C C . PRO A 1 83 ? -9.845 0.221 -7.261 1.00 93.81 83 PRO A C 1
ATOM 626 O O . PRO A 1 83 ? -11.070 0.209 -7.379 1.00 93.81 83 PRO A O 1
ATOM 629 N N . ASN A 1 84 ? -9.022 0.439 -8.287 1.00 92.00 84 ASN A N 1
ATOM 630 C CA . ASN A 1 84 ? -9.389 0.835 -9.654 1.00 92.00 84 ASN A CA 1
ATOM 631 C C . ASN A 1 84 ? -9.915 2.274 -9.835 1.00 92.00 84 ASN A C 1
ATOM 633 O O . ASN A 1 84 ? -10.415 2.585 -10.914 1.00 92.00 84 ASN A O 1
ATOM 637 N N . SER A 1 85 ? -9.821 3.151 -8.827 1.00 87.56 85 SER A N 1
ATOM 638 C CA . SER A 1 85 ? -10.308 4.541 -8.911 1.00 87.56 85 SER A CA 1
ATOM 639 C C . SER A 1 85 ? -9.206 5.611 -8.927 1.00 87.56 85 SER A C 1
ATOM 641 O O . SER A 1 85 ? -9.494 6.762 -8.591 1.00 87.56 85 SER A O 1
ATOM 643 N N . TRP A 1 86 ? -7.961 5.240 -9.221 1.00 84.50 86 TRP A N 1
ATOM 644 C CA . TRP A 1 86 ? -6.778 6.103 -9.145 1.00 84.50 86 TRP A CA 1
ATOM 645 C C . TRP A 1 86 ? -5.981 6.085 -10.448 1.00 84.50 86 TRP A C 1
ATOM 647 O O . TRP A 1 86 ? -6.067 5.074 -11.186 1.00 84.50 86 TRP A O 1
#

Organism: NCBI:txid3062598

Radius of gyration: 14.0 Å; chains: 1; bounding box: 32×18×39 Å

pLDDT: mean 96.03, std 2.39, range [84.5, 98.25]

Secondary structure (DSSP, 8-state):
--HHHHHHHHHHHHHHHHHHHHHHH-TTS-HHHHHHHHHHHHHHHHHHHHHHHHHHHHTT-HHHHHHHHHHHHHHHTT--PPTT--

Foldseek 3Di:
DDPVLLVQLLVLLVVLVVLLVVLVVPPVDDPVVSVVVNVVSLVVSLVSLVVSLVVCVVVVVVVSNVVSVVQSVCSVVVNRDNRPRD